Protein AF-A0A7C1TAJ9-F1 (afdb_monomer_lite)

pLDDT: mean 81.3, std 14.31, range [51.72, 96.56]

Radius of gyration: 23.19 Å; chains: 1; bounding box: 43×41×68 Å

Foldseek 3Di:
DVVVVVVVVVVVVVVVVPPDPDDPDPQPPDDAQLNVVVVVLVCCCVVQPVVVNPLCVQWDKDWPSVDPPSKGKIFIDGPPDPVSDGQKIWIWHDVVIDIDIDHVSVVDPSD

Secondary structure (DSSP, 8-state):
-HHHHHHHHHHHHHHGGG-PPPPPPPP--S--HHHHHHHHHHHHIIIIIITT-GGGTTEEEEEE---TTS--EEEEEETT-TT--EEEEEEEETTTTEEEEESGGGGS---

Organism: NCBI:txid147266

Structure (mmCIF, N/CA/C/O backbone):
data_AF-A0A7C1TAJ9-F1
#
_entry.id   AF-A0A7C1TAJ9-F1
#
loop_
_atom_site.group_PDB
_atom_site.id
_atom_site.type_symbol
_atom_site.label_atom_id
_atom_site.label_alt_id
_atom_site.label_comp_id
_atom_site.label_asym_id
_atom_site.label_entity_id
_atom_site.label_seq_id
_atom_site.pdbx_PDB_ins_code
_atom_site.Cartn_x
_atom_site.Cartn_y
_atom_site.Cartn_z
_atom_site.occupancy
_atom_site.B_iso_or_equiv
_atom_site.auth_seq_id
_atom_site.auth_comp_id
_atom_site.auth_asym_id
_atom_site.auth_atom_id
_atom_site.pdbx_PDB_model_num
ATOM 1 N N . MET A 1 1 ? -23.864 26.008 -49.663 1.00 51.72 1 MET A N 1
ATOM 2 C CA . MET A 1 1 ? -23.828 24.658 -49.047 1.00 51.72 1 MET A CA 1
ATOM 3 C C . MET A 1 1 ? -22.525 23.893 -49.313 1.00 51.72 1 MET A C 1
ATOM 5 O O . MET A 1 1 ? -21.891 23.479 -48.356 1.00 51.72 1 MET A O 1
ATOM 9 N N . ARG A 1 2 ? -22.042 23.779 -50.561 1.00 53.34 2 ARG A N 1
ATOM 10 C CA . ARG A 1 2 ? -20.804 23.036 -50.912 1.00 53.34 2 ARG A CA 1
ATOM 11 C C . ARG A 1 2 ? -19.495 23.577 -50.293 1.00 53.34 2 ARG A C 1
ATOM 13 O O . ARG A 1 2 ? -18.587 22.802 -50.033 1.00 53.34 2 ARG A O 1
ATOM 20 N N . ARG A 1 3 ? -19.411 24.887 -50.012 1.00 52.94 3 ARG A N 1
ATOM 21 C CA . ARG A 1 3 ? -18.258 25.507 -49.320 1.00 52.94 3 ARG A CA 1
ATOM 22 C C . ARG A 1 3 ? -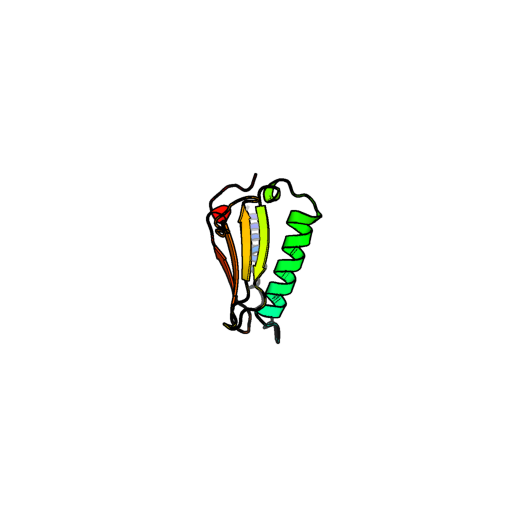18.261 25.289 -47.799 1.00 52.94 3 ARG A C 1
ATOM 24 O O . ARG A 1 3 ? -17.195 25.120 -47.232 1.00 52.94 3 ARG A O 1
ATOM 31 N N . LEU A 1 4 ? -19.442 25.212 -47.172 1.00 53.97 4 LEU A N 1
ATOM 32 C CA . LEU A 1 4 ? -19.581 24.906 -45.739 1.00 53.97 4 LEU A CA 1
ATOM 33 C C . LEU A 1 4 ? -19.198 23.453 -45.428 1.00 53.97 4 LEU A C 1
ATOM 35 O O . LEU A 1 4 ? -18.546 23.196 -44.423 1.00 53.97 4 LEU A O 1
ATOM 39 N N . ALA A 1 5 ? -19.541 22.519 -46.319 1.00 55.53 5 ALA A N 1
ATOM 40 C CA . ALA A 1 5 ? -19.159 21.114 -46.179 1.00 55.53 5 ALA A CA 1
ATOM 41 C C . ALA A 1 5 ? -17.630 20.912 -46.206 1.00 55.53 5 ALA A C 1
ATOM 43 O O . ALA A 1 5 ? -17.107 20.097 -45.453 1.00 55.53 5 ALA A O 1
ATOM 44 N N . LEU A 1 6 ? -16.904 21.694 -47.017 1.00 56.22 6 LEU A N 1
ATOM 45 C CA . LEU A 1 6 ? -15.438 21.636 -47.070 1.00 56.22 6 LEU A CA 1
ATOM 46 C C . LEU A 1 6 ? -14.786 22.141 -45.772 1.00 56.22 6 LEU A C 1
ATOM 48 O O . LEU A 1 6 ? -13.799 21.569 -45.317 1.00 56.22 6 LEU A O 1
ATOM 52 N N . SER A 1 7 ? -15.348 23.188 -45.163 1.00 57.34 7 SER A N 1
ATOM 53 C CA . SER A 1 7 ? -14.846 23.760 -43.908 1.00 57.34 7 SER A CA 1
ATOM 54 C C . SER A 1 7 ? -14.995 22.802 -42.723 1.00 57.34 7 SER A C 1
ATOM 56 O O . SER A 1 7 ? -14.097 22.718 -41.891 1.00 57.34 7 SER A O 1
ATOM 58 N N . VAL A 1 8 ? -16.093 22.042 -42.664 1.00 59.91 8 VAL A N 1
ATOM 59 C CA . VAL A 1 8 ? -16.349 21.068 -41.586 1.00 59.91 8 VAL A CA 1
ATOM 60 C C . VAL A 1 8 ? -15.384 19.879 -41.657 1.00 59.91 8 VAL A C 1
ATOM 62 O O . VAL A 1 8 ? -14.882 19.430 -40.629 1.00 59.91 8 VAL A O 1
ATOM 65 N N . ILE A 1 9 ? -15.061 19.410 -42.866 1.00 60.38 9 ILE A N 1
ATOM 66 C CA . ILE A 1 9 ? -14.114 18.302 -43.070 1.00 60.38 9 ILE A CA 1
ATOM 67 C C . ILE A 1 9 ? -12.690 18.709 -42.656 1.00 60.38 9 ILE A C 1
ATOM 69 O O . ILE A 1 9 ? -11.971 17.913 -42.053 1.00 60.38 9 ILE A O 1
ATOM 73 N N . LEU A 1 10 ? -12.293 19.959 -42.918 1.00 59.00 10 LEU A N 1
ATOM 74 C CA . LEU A 1 10 ? -10.954 20.445 -42.579 1.00 59.00 10 LEU A CA 1
ATOM 75 C C . LEU A 1 10 ? -10.743 20.589 -41.059 1.00 59.00 10 LEU A C 1
ATOM 77 O O . LEU A 1 10 ? -9.663 20.282 -40.561 1.00 59.00 10 LEU A O 1
ATOM 81 N N . VAL A 1 11 ? -11.780 20.986 -40.312 1.00 60.59 11 VAL A N 1
ATOM 82 C CA . VAL A 1 11 ? -11.728 21.098 -38.841 1.00 60.59 11 VAL A CA 1
ATOM 83 C C . VAL A 1 11 ? -11.696 19.717 -38.174 1.00 60.59 11 VAL A C 1
ATOM 85 O O . VAL A 1 11 ? -10.932 19.503 -37.231 1.00 60.59 11 VAL A O 1
ATOM 88 N N . ALA A 1 12 ? -12.449 18.745 -38.699 1.00 60.47 12 ALA A N 1
ATOM 89 C CA . ALA A 1 12 ? -12.442 17.374 -38.185 1.00 60.47 12 ALA A CA 1
ATOM 90 C C . ALA A 1 12 ? -11.075 16.681 -38.361 1.00 60.47 12 ALA A C 1
ATOM 92 O O . ALA A 1 12 ? -10.636 15.946 -37.478 1.00 60.47 12 ALA A O 1
ATOM 93 N N . ALA A 1 13 ? -10.362 16.963 -39.458 1.00 60.56 13 ALA A N 1
ATOM 94 C CA . ALA A 1 13 ? -9.046 16.381 -39.723 1.00 60.56 13 ALA A CA 1
ATOM 95 C C . ALA A 1 13 ? -7.953 16.872 -38.750 1.00 60.56 13 ALA A C 1
ATOM 97 O O . ALA A 1 13 ? -7.028 16.124 -38.438 1.00 60.56 13 ALA A O 1
ATOM 98 N N . THR A 1 14 ? -8.064 18.096 -38.218 1.00 63.03 14 THR A N 1
ATOM 99 C CA . THR A 1 14 ? -7.071 18.641 -37.270 1.00 63.03 14 THR A CA 1
ATOM 100 C C . THR A 1 14 ? -7.173 18.077 -35.850 1.00 63.03 14 THR A C 1
ATOM 102 O O . THR A 1 14 ? -6.181 18.098 -35.125 1.00 63.03 14 THR A O 1
ATOM 105 N N . GLY A 1 15 ? -8.323 17.518 -35.452 1.00 63.34 15 GLY A N 1
ATOM 106 C CA . GLY A 1 15 ? -8.500 16.936 -34.114 1.00 63.34 15 GLY A CA 1
ATOM 107 C C . GLY A 1 15 ? -7.725 15.630 -33.900 1.00 63.34 15 GLY A C 1
ATOM 108 O O . GLY A 1 15 ? -7.272 15.348 -32.794 1.00 63.34 15 GLY A O 1
ATOM 109 N N . LEU A 1 16 ? -7.506 14.857 -34.968 1.00 61.38 16 LEU A N 1
ATOM 110 C CA . LEU A 1 16 ? -6.827 13.555 -34.914 1.00 61.38 16 LEU A CA 1
ATOM 111 C C . LEU A 1 16 ? -5.298 13.673 -34.793 1.00 61.38 16 LEU A C 1
ATOM 113 O O . LEU A 1 16 ? -4.646 12.738 -34.338 1.00 61.38 16 LEU A O 1
ATOM 117 N N . ALA A 1 17 ? -4.720 14.828 -35.139 1.00 63.19 17 ALA A N 1
ATOM 118 C CA . ALA A 1 17 ? -3.282 15.078 -35.010 1.00 63.19 17 ALA A CA 1
ATOM 119 C C . ALA A 1 17 ? -2.840 15.394 -33.564 1.00 63.19 17 ALA A C 1
ATOM 121 O O . ALA A 1 17 ? -1.642 15.461 -33.288 1.00 63.19 17 ALA A O 1
ATOM 122 N N . ALA A 1 18 ? -3.785 15.585 -32.635 1.00 64.62 18 ALA A N 1
ATOM 123 C CA . ALA A 1 18 ? -3.489 15.849 -31.226 1.00 64.62 18 ALA A CA 1
ATOM 124 C C . ALA A 1 18 ? -3.166 14.576 -30.420 1.00 64.62 18 ALA A C 1
ATOM 126 O O . ALA A 1 18 ? -2.591 14.672 -29.335 1.00 64.62 18 ALA A O 1
ATOM 127 N N . CYS A 1 19 ? -3.474 13.385 -30.946 1.00 69.50 19 CYS A N 1
ATOM 128 C CA . CYS A 1 19 ? -3.033 12.121 -30.360 1.00 69.50 19 CYS A CA 1
ATOM 129 C C . CYS A 1 19 ? -1.531 11.924 -30.610 1.00 69.50 19 CYS A C 1
ATOM 131 O O . CYS A 1 19 ? -1.120 11.263 -31.562 1.00 69.50 19 CYS A O 1
ATOM 133 N N . LYS A 1 20 ? -0.696 12.503 -29.742 1.00 76.31 20 LYS A N 1
ATOM 134 C CA . LYS A 1 20 ? 0.714 12.118 -29.650 1.00 76.31 20 LYS A CA 1
ATOM 135 C C . LYS A 1 20 ? 0.815 10.785 -28.899 1.00 76.31 20 LYS A C 1
ATOM 137 O O . LYS A 1 20 ? 0.171 10.648 -27.859 1.00 76.31 20 LYS A O 1
ATOM 142 N N . PRO A 1 21 ? 1.608 9.815 -29.384 1.00 73.19 21 PRO A N 1
ATOM 143 C CA . PRO A 1 21 ? 1.944 8.647 -28.584 1.00 73.19 21 PRO A CA 1
ATOM 144 C C . PRO A 1 21 ? 2.641 9.108 -27.298 1.00 73.19 21 PRO A C 1
ATOM 146 O O . PRO A 1 21 ? 3.529 9.962 -27.346 1.00 73.19 21 PRO A O 1
ATOM 149 N N . GLU A 1 22 ? 2.201 8.564 -26.163 1.00 76.62 22 GLU A N 1
ATOM 150 C CA . GLU A 1 22 ? 2.822 8.788 -24.856 1.00 76.62 22 GLU A CA 1
ATOM 151 C C . GLU A 1 22 ? 4.320 8.491 -24.971 1.00 76.62 22 GLU A C 1
ATOM 153 O O . GLU A 1 22 ? 4.718 7.416 -25.437 1.00 76.62 22 GLU A O 1
ATOM 158 N N . ALA A 1 23 ? 5.156 9.462 -24.601 1.00 78.06 23 ALA A N 1
ATOM 159 C CA . ALA A 1 23 ? 6.596 9.278 -24.670 1.00 78.06 23 ALA A CA 1
ATOM 160 C C . ALA A 1 23 ? 6.988 8.121 -23.734 1.00 78.06 23 ALA A C 1
ATOM 162 O O . ALA A 1 23 ? 6.489 8.066 -22.604 1.00 78.06 23 ALA A O 1
ATOM 163 N N . PRO A 1 24 ? 7.881 7.202 -24.153 1.00 71.44 24 PRO A N 1
ATOM 164 C CA . PRO A 1 24 ? 8.369 6.160 -23.266 1.00 71.44 24 PRO A CA 1
ATOM 165 C C . PRO A 1 24 ? 8.904 6.798 -21.988 1.00 71.44 24 PRO A C 1
ATOM 167 O O . PRO A 1 24 ? 9.805 7.641 -22.033 1.00 71.44 24 PRO A O 1
ATOM 170 N N . ARG A 1 25 ? 8.316 6.423 -20.848 1.00 70.00 25 ARG A N 1
ATOM 171 C CA . ARG A 1 25 ? 8.752 6.920 -19.544 1.00 70.00 25 ARG A CA 1
ATOM 172 C C . ARG A 1 25 ? 10.250 6.613 -19.422 1.00 70.00 25 ARG A C 1
ATOM 174 O O . ARG A 1 25 ? 10.622 5.455 -19.641 1.00 70.00 25 ARG A O 1
ATOM 181 N N . PRO A 1 26 ? 11.109 7.609 -19.129 1.00 68.94 26 PRO A N 1
ATOM 182 C CA . PRO A 1 26 ? 12.540 7.372 -19.042 1.00 68.94 26 PRO A CA 1
ATOM 183 C C . PRO A 1 26 ? 12.797 6.227 -18.055 1.00 68.94 26 PRO A C 1
ATOM 185 O O . PRO A 1 26 ? 12.107 6.147 -17.030 1.00 68.94 26 PRO A O 1
ATOM 188 N N . PRO A 1 27 ? 13.738 5.314 -18.361 1.00 61.91 27 PRO A N 1
ATOM 189 C CA . PRO A 1 27 ? 14.050 4.220 -17.461 1.00 61.91 27 PRO A CA 1
ATOM 190 C C . PRO A 1 27 ? 14.442 4.821 -16.114 1.00 61.91 27 PRO A C 1
ATOM 192 O O . PRO A 1 27 ? 15.352 5.646 -16.039 1.00 61.91 27 PRO A O 1
ATOM 195 N N . VAL A 1 28 ? 13.724 4.429 -15.061 1.00 62.00 28 VAL A N 1
ATOM 196 C CA . VAL A 1 28 ? 14.039 4.823 -13.687 1.00 62.00 28 VAL A CA 1
ATOM 197 C C . VAL A 1 28 ? 15.359 4.144 -13.336 1.00 62.00 28 VAL A C 1
ATOM 199 O O . VAL A 1 28 ? 15.401 2.988 -12.914 1.00 62.00 28 VAL A O 1
ATOM 202 N N . SER A 1 29 ? 16.462 4.827 -13.618 1.00 61.16 29 SER A N 1
ATOM 203 C CA . SER A 1 29 ? 17.798 4.322 -13.364 1.00 61.16 29 SER A CA 1
ATOM 204 C C . SER A 1 29 ? 18.032 4.295 -11.855 1.00 61.16 29 SER A C 1
ATOM 206 O O . SER A 1 29 ? 17.929 5.298 -11.157 1.00 61.16 29 SER A O 1
ATOM 208 N N . GLY A 1 30 ? 18.330 3.108 -11.329 1.00 66.31 30 GLY A N 1
ATOM 209 C CA . GLY A 1 30 ? 18.916 2.958 -9.999 1.00 66.31 30 GLY A CA 1
ATOM 210 C C . GLY A 1 30 ? 17.979 2.532 -8.872 1.00 66.31 30 GLY A C 1
ATOM 211 O O . GLY A 1 30 ? 18.487 1.874 -7.967 1.00 66.31 30 GLY A O 1
ATOM 212 N N . GLN A 1 31 ? 16.668 2.795 -8.934 1.00 76.12 31 GLN A N 1
ATOM 213 C CA . GLN A 1 31 ? 15.775 2.411 -7.831 1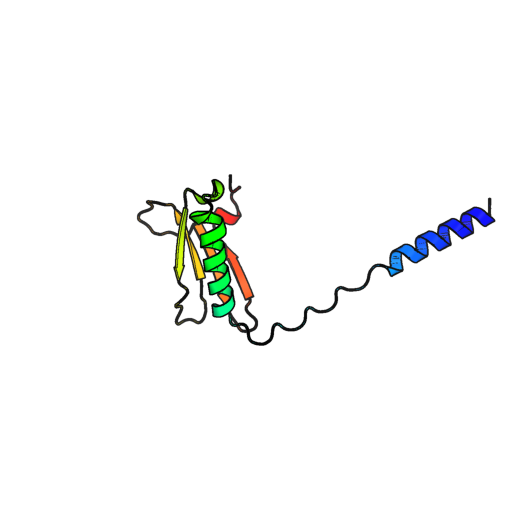.00 76.12 31 GLN A CA 1
ATOM 214 C C . GLN A 1 31 ? 15.648 0.890 -7.715 1.00 76.12 31 GLN A C 1
ATOM 216 O O . GLN A 1 31 ? 15.360 0.198 -8.692 1.00 76.12 31 GLN A O 1
ATOM 221 N N . SER A 1 32 ? 15.891 0.373 -6.516 1.00 87.38 32 SER A N 1
ATOM 222 C CA . SER A 1 32 ? 15.683 -1.029 -6.171 1.00 87.38 32 SER A CA 1
ATOM 223 C C . SER A 1 32 ? 14.230 -1.290 -5.747 1.00 87.38 32 SER A C 1
ATOM 225 O O . SER A 1 32 ? 13.480 -0.365 -5.419 1.00 87.38 32 SER A O 1
ATOM 227 N N . ALA A 1 33 ? 13.825 -2.563 -5.723 1.00 89.81 33 ALA A N 1
ATOM 228 C CA . ALA A 1 33 ? 12.568 -2.984 -5.101 1.00 89.81 33 ALA A CA 1
ATOM 229 C C . ALA A 1 33 ? 12.464 -2.530 -3.636 1.00 89.81 33 ALA A C 1
ATOM 231 O O . ALA A 1 33 ? 11.383 -2.150 -3.192 1.00 89.81 33 ALA A O 1
ATOM 232 N N . LEU A 1 34 ? 13.586 -2.507 -2.908 1.00 89.88 34 LEU A N 1
ATOM 233 C CA . LEU A 1 34 ? 13.637 -2.038 -1.525 1.00 89.88 34 LEU A CA 1
ATOM 234 C C . LEU A 1 34 ? 13.343 -0.538 -1.436 1.00 89.88 34 LEU A C 1
ATOM 236 O O . LEU A 1 34 ? 12.441 -0.153 -0.699 1.00 89.88 34 LEU A O 1
ATOM 240 N N . ASP A 1 35 ? 14.000 0.282 -2.260 1.00 89.19 35 ASP A N 1
ATOM 241 C CA . ASP A 1 35 ? 13.833 1.744 -2.241 1.00 89.19 35 ASP A CA 1
ATOM 242 C C . ASP A 1 35 ? 12.375 2.155 -2.498 1.00 89.19 35 ASP A C 1
ATOM 244 O O . ASP A 1 35 ? 11.884 3.155 -1.971 1.00 89.19 35 ASP A O 1
ATOM 248 N N . ILE A 1 36 ? 11.674 1.413 -3.363 1.00 91.44 36 ILE A N 1
ATOM 249 C CA . ILE A 1 36 ? 10.252 1.646 -3.629 1.00 91.44 36 ILE A CA 1
ATOM 250 C C . ILE A 1 36 ? 9.391 1.140 -2.476 1.00 91.44 36 ILE A C 1
ATOM 252 O O . ILE A 1 36 ? 8.498 1.864 -2.039 1.00 91.44 36 ILE A O 1
ATOM 256 N N . MET A 1 37 ? 9.648 -0.060 -1.958 1.00 93.81 37 MET A N 1
ATOM 257 C CA . MET A 1 37 ? 8.829 -0.620 -0.884 1.00 93.81 37 MET A CA 1
ATOM 258 C C . MET A 1 37 ? 8.966 0.137 0.438 1.00 93.81 37 MET A C 1
ATOM 260 O O . MET A 1 37 ? 7.980 0.244 1.162 1.00 93.81 37 MET A O 1
ATOM 264 N N . GLU A 1 38 ? 10.119 0.743 0.728 1.00 91.81 38 GLU A N 1
ATOM 265 C CA . GLU A 1 38 ? 10.277 1.676 1.851 1.00 91.81 38 GLU A CA 1
ATOM 266 C C . GLU A 1 38 ? 9.350 2.889 1.706 1.00 91.81 38 GLU A C 1
ATOM 268 O O . GLU A 1 38 ? 8.622 3.238 2.638 1.00 91.81 38 GLU A O 1
ATOM 273 N N . LYS A 1 39 ? 9.303 3.496 0.512 1.00 93.31 39 LYS A N 1
ATOM 274 C CA . LYS A 1 39 ? 8.394 4.617 0.221 1.00 93.31 39 LYS A CA 1
ATOM 275 C C . LYS A 1 39 ? 6.932 4.199 0.349 1.00 93.31 39 LYS A C 1
ATOM 277 O O . LYS A 1 39 ? 6.146 4.925 0.955 1.00 93.31 39 LYS A O 1
ATOM 282 N N . VAL A 1 40 ? 6.576 3.029 -0.182 1.00 94.88 40 VAL A N 1
ATOM 283 C CA . VAL A 1 40 ? 5.220 2.466 -0.080 1.00 94.88 40 VAL A CA 1
ATOM 284 C C . VAL A 1 40 ? 4.841 2.233 1.383 1.00 94.88 40 VAL A C 1
ATOM 286 O O . VAL A 1 40 ? 3.758 2.641 1.794 1.00 94.88 40 VAL A O 1
ATOM 289 N N . ALA A 1 41 ? 5.730 1.656 2.195 1.00 94.69 41 ALA A N 1
ATOM 290 C CA . ALA A 1 41 ? 5.481 1.412 3.614 1.00 94.69 41 ALA A CA 1
ATOM 291 C C . ALA A 1 41 ? 5.259 2.715 4.400 1.00 94.69 41 ALA A C 1
ATOM 293 O O . ALA A 1 41 ? 4.323 2.810 5.197 1.00 94.69 41 ALA A O 1
ATOM 294 N N . VAL A 1 42 ? 6.085 3.739 4.157 1.00 95.56 42 VAL A N 1
ATOM 295 C CA . VAL A 1 42 ? 5.949 5.056 4.802 1.00 95.56 42 VAL A CA 1
ATOM 296 C C . VAL A 1 42 ? 4.648 5.744 4.388 1.00 95.56 42 VAL A C 1
ATOM 298 O O . VAL A 1 42 ? 3.941 6.280 5.249 1.00 95.56 42 VAL A O 1
ATOM 301 N N . ALA A 1 43 ? 4.313 5.712 3.096 1.00 96.12 43 ALA A N 1
ATOM 302 C CA . ALA A 1 43 ? 3.084 6.296 2.572 1.00 96.12 43 ALA A CA 1
ATOM 303 C C . ALA A 1 43 ? 1.847 5.592 3.143 1.00 96.12 43 ALA A C 1
ATOM 305 O O . ALA A 1 43 ? 0.982 6.261 3.698 1.00 96.12 43 ALA A O 1
ATOM 306 N N . ALA A 1 44 ? 1.805 4.257 3.110 1.00 95.44 44 ALA A N 1
ATOM 307 C CA . ALA A 1 44 ? 0.731 3.461 3.700 1.00 95.44 44 ALA A CA 1
ATOM 308 C C . ALA A 1 44 ? 0.547 3.781 5.191 1.00 95.44 44 ALA A C 1
ATOM 310 O O . ALA A 1 44 ? -0.555 4.089 5.636 1.00 95.44 44 ALA A O 1
ATOM 311 N N . ASN A 1 45 ? 1.633 3.800 5.971 1.00 95.56 45 ASN A N 1
ATOM 312 C CA . ASN A 1 45 ? 1.558 4.133 7.393 1.00 95.56 45 ASN A CA 1
ATOM 313 C C . ASN A 1 45 ? 0.978 5.535 7.636 1.00 95.56 45 ASN A C 1
ATOM 315 O O . ASN A 1 45 ? 0.149 5.740 8.522 1.00 95.56 45 ASN A O 1
ATOM 319 N N . THR A 1 46 ? 1.418 6.508 6.841 1.00 96.56 46 THR A N 1
ATOM 320 C CA . THR A 1 46 ? 1.036 7.911 7.018 1.00 96.56 46 THR A CA 1
ATOM 321 C C . THR A 1 46 ? -0.400 8.166 6.568 1.00 96.56 46 THR A C 1
ATOM 323 O O . THR A 1 46 ? -1.176 8.759 7.312 1.00 96.56 46 THR A O 1
ATOM 326 N N . CYS A 1 47 ? -0.759 7.696 5.375 1.00 96.38 47 CYS A N 1
ATOM 327 C CA . CYS A 1 47 ? -2.036 7.983 4.732 1.00 96.38 47 CYS A CA 1
ATOM 328 C C . CYS A 1 47 ? -3.183 7.103 5.222 1.00 96.38 47 CYS A C 1
ATOM 330 O O . CYS A 1 47 ? -4.319 7.555 5.146 1.00 96.38 47 CYS A O 1
ATOM 332 N N . TRP A 1 48 ? -2.917 5.891 5.713 1.00 94.94 48 TRP A N 1
ATOM 333 C CA . TRP A 1 48 ? -3.971 4.974 6.162 1.00 94.94 48 TRP A CA 1
ATOM 334 C C . TRP A 1 48 ? -4.120 4.952 7.683 1.00 94.94 48 TRP A C 1
ATOM 336 O O . TRP A 1 48 ? -5.233 4.956 8.199 1.00 94.94 48 TRP A O 1
ATOM 346 N N . PHE A 1 49 ? -3.008 4.941 8.427 1.00 94.31 49 PHE A N 1
ATOM 347 C CA . PHE A 1 49 ? -3.050 4.714 9.877 1.00 94.31 49 PHE A CA 1
ATOM 348 C C . PHE A 1 49 ? -2.855 5.990 10.690 1.00 94.31 49 PHE A C 1
ATOM 350 O O . PHE A 1 49 ? -3.658 6.267 11.579 1.00 94.31 49 PHE A O 1
ATOM 357 N N . LYS A 1 50 ? -1.825 6.791 10.393 1.00 95.12 50 LYS A N 1
ATOM 358 C CA . LYS A 1 50 ? -1.578 8.045 11.128 1.00 95.12 50 LYS A CA 1
ATOM 359 C C . LYS A 1 50 ? -2.627 9.119 10.842 1.00 95.12 50 LYS A C 1
ATOM 361 O O . LYS A 1 50 ? -2.926 9.908 11.730 1.00 95.12 50 LYS A O 1
ATOM 366 N N . SER A 1 51 ? -3.174 9.145 9.629 1.00 95.69 51 SER A N 1
ATOM 367 C CA . SER A 1 51 ? -4.293 10.015 9.244 1.00 95.69 51 SER A CA 1
ATOM 368 C C . SER A 1 51 ? -5.614 9.641 9.929 1.00 95.69 51 SER A C 1
ATOM 370 O O . SER A 1 51 ? -6.495 10.489 10.041 1.00 95.69 51 SER A O 1
ATOM 372 N N . GLY A 1 52 ? -5.756 8.391 10.385 1.00 93.56 52 GLY A N 1
ATOM 373 C CA . GLY A 1 52 ? -6.999 7.870 10.950 1.00 93.56 52 GLY A CA 1
ATOM 374 C C . GLY A 1 52 ? -8.070 7.523 9.912 1.00 93.56 52 GLY A C 1
ATOM 375 O O . GLY A 1 52 ? -9.253 7.616 10.236 1.00 93.56 52 GLY A O 1
ATOM 376 N N . ASP A 1 53 ? -7.680 7.131 8.696 1.00 94.69 53 ASP A N 1
ATOM 377 C CA . ASP A 1 53 ? -8.612 6.737 7.636 1.00 94.69 53 ASP A CA 1
ATOM 378 C C . ASP A 1 53 ? -9.565 5.614 8.104 1.00 94.69 53 ASP A C 1
ATOM 380 O O . ASP A 1 53 ? -9.140 4.571 8.622 1.00 94.69 53 ASP A O 1
ATOM 384 N N . ALA A 1 54 ? -10.873 5.844 7.953 1.00 93.69 54 ALA A N 1
ATOM 385 C CA . ALA A 1 54 ? -11.922 4.942 8.423 1.00 93.69 54 ALA A CA 1
ATOM 386 C C . ALA A 1 54 ? -11.839 3.570 7.739 1.00 93.69 54 ALA A C 1
ATOM 388 O O . ALA A 1 54 ? -11.947 2.547 8.424 1.00 93.69 54 ALA A O 1
ATOM 389 N N . ALA A 1 55 ? -11.511 3.572 6.446 1.00 91.94 55 ALA A N 1
ATOM 390 C CA . ALA A 1 55 ? -11.289 2.399 5.609 1.00 91.94 55 ALA A CA 1
ATOM 391 C C . ALA A 1 55 ? -10.258 1.427 6.204 1.00 91.94 55 ALA A C 1
ATOM 393 O O . ALA A 1 55 ? -10.378 0.203 6.099 1.00 91.94 55 ALA A O 1
ATOM 394 N N . PHE A 1 56 ? -9.244 1.963 6.889 1.00 93.62 56 PHE A N 1
ATOM 395 C CA . PHE A 1 56 ? -8.113 1.189 7.396 1.00 93.62 56 PHE A CA 1
ATOM 396 C C . PHE A 1 56 ? -8.152 0.950 8.909 1.00 93.62 56 PHE A C 1
ATOM 398 O O . PHE A 1 56 ? -7.294 0.257 9.467 1.00 93.62 56 PHE A O 1
ATOM 405 N N . LYS A 1 57 ? -9.177 1.459 9.603 1.00 93.31 57 LYS A N 1
ATOM 406 C CA . LYS A 1 57 ? -9.274 1.408 11.067 1.00 93.31 57 LYS A CA 1
ATOM 407 C C . LYS A 1 57 ? -9.299 -0.016 11.624 1.00 93.31 57 LYS A C 1
ATOM 409 O O . LYS A 1 57 ? -8.755 -0.231 12.709 1.00 93.31 57 LYS A O 1
ATOM 414 N N . ALA A 1 58 ? -9.876 -0.970 10.893 1.00 92.69 58 ALA A N 1
ATOM 415 C CA . ALA A 1 58 ? -9.958 -2.384 11.273 1.00 92.69 58 ALA A CA 1
ATOM 416 C C . ALA A 1 58 ? -8.661 -3.179 11.017 1.00 92.69 58 ALA A C 1
ATOM 418 O O . ALA A 1 58 ? -8.546 -4.330 11.445 1.00 92.69 58 ALA A O 1
ATOM 419 N N . TYR A 1 59 ? -7.677 -2.578 10.348 1.00 93.75 59 TYR A N 1
ATOM 420 C CA . TYR A 1 59 ? -6.440 -3.239 9.941 1.00 93.75 59 TYR A CA 1
ATOM 421 C C . TYR A 1 59 ? -5.223 -2.659 10.661 1.00 93.75 59 TYR A C 1
ATOM 423 O O . TYR A 1 59 ? -5.294 -1.605 11.299 1.00 93.75 59 TYR A O 1
ATOM 431 N N . GLN A 1 60 ? -4.099 -3.359 10.572 1.00 92.69 60 GLN A N 1
ATOM 432 C CA . GLN A 1 60 ? -2.783 -2.894 11.004 1.00 92.69 60 GLN A CA 1
ATOM 433 C C . GLN A 1 60 ? -1.739 -3.226 9.932 1.00 92.69 60 GLN A C 1
ATOM 435 O O . GLN A 1 60 ? -1.842 -4.249 9.252 1.00 92.69 60 GLN A O 1
ATOM 440 N N . LEU A 1 61 ? -0.744 -2.350 9.794 1.00 92.88 61 LEU A N 1
ATOM 441 C CA . LEU A 1 61 ? 0.380 -2.523 8.878 1.00 92.88 61 LEU A CA 1
ATOM 442 C C . LEU A 1 61 ? 1.464 -3.391 9.522 1.00 92.88 61 LEU A C 1
ATOM 444 O O . LEU A 1 61 ? 1.919 -3.077 10.620 1.00 92.88 61 LEU A O 1
ATOM 448 N N . SER A 1 62 ? 1.922 -4.421 8.812 1.00 88.81 62 SER A N 1
ATOM 449 C CA . SER A 1 62 ? 3.107 -5.208 9.168 1.00 88.81 62 SER A CA 1
ATOM 450 C C . SER A 1 62 ? 4.132 -5.143 8.026 1.00 88.81 62 SER A C 1
ATOM 452 O O . SER A 1 62 ? 3.922 -5.761 6.978 1.00 88.81 62 SER A O 1
ATOM 454 N N . PRO A 1 63 ? 5.196 -4.329 8.151 1.00 79.25 63 PRO A N 1
ATOM 455 C CA . PRO A 1 63 ? 6.231 -4.229 7.130 1.00 79.25 63 PRO A CA 1
ATOM 456 C C . PRO A 1 63 ? 7.283 -5.338 7.282 1.00 79.25 63 PRO A C 1
ATOM 458 O O . PRO A 1 63 ? 7.975 -5.414 8.292 1.00 79.25 63 PRO A O 1
ATOM 461 N N . GLU A 1 64 ? 7.480 -6.129 6.227 1.00 83.56 64 GLU A N 1
ATOM 462 C CA . GLU A 1 64 ? 8.574 -7.100 6.096 1.00 83.56 64 GLU A CA 1
ATOM 463 C C . GLU A 1 64 ? 9.507 -6.673 4.955 1.00 83.56 64 GLU A C 1
ATOM 465 O O . GLU A 1 64 ? 9.606 -7.287 3.886 1.00 83.56 64 GLU A O 1
ATOM 470 N N . LEU A 1 65 ? 10.175 -5.540 5.172 1.00 73.31 65 LEU A N 1
ATOM 471 C CA . LEU A 1 65 ? 11.082 -4.944 4.188 1.00 73.31 65 LEU A CA 1
ATOM 472 C C . LEU A 1 65 ? 12.454 -5.631 4.167 1.00 73.31 65 LEU A C 1
ATOM 474 O O . LEU A 1 65 ? 13.097 -5.694 3.121 1.00 73.31 65 LEU A O 1
ATOM 478 N N . SER A 1 66 ? 12.883 -6.211 5.292 1.00 62.84 66 SER A N 1
ATOM 479 C CA . SER A 1 66 ? 14.108 -7.008 5.402 1.00 62.84 66 SER A CA 1
ATOM 480 C C . SER A 1 66 ? 13.896 -8.409 4.829 1.00 62.84 66 SER A C 1
ATOM 482 O O . SER A 1 66 ? 13.795 -9.401 5.548 1.00 62.84 66 SER A O 1
ATOM 484 N N . SER A 1 67 ? 13.795 -8.490 3.508 1.00 58.53 67 SER A N 1
ATOM 485 C CA . SER A 1 67 ? 13.636 -9.751 2.795 1.00 58.53 67 SER A CA 1
ATOM 486 C C . SER A 1 67 ? 14.980 -10.200 2.228 1.00 58.53 67 SER A C 1
ATOM 488 O O . SER A 1 67 ? 15.434 -9.680 1.210 1.00 58.53 67 SER A O 1
ATOM 490 N N . PHE A 1 68 ? 15.598 -11.215 2.843 1.00 61.59 68 PHE A N 1
ATOM 491 C CA . PHE A 1 68 ? 16.808 -11.871 2.311 1.00 61.59 68 PHE A CA 1
ATOM 492 C C . PH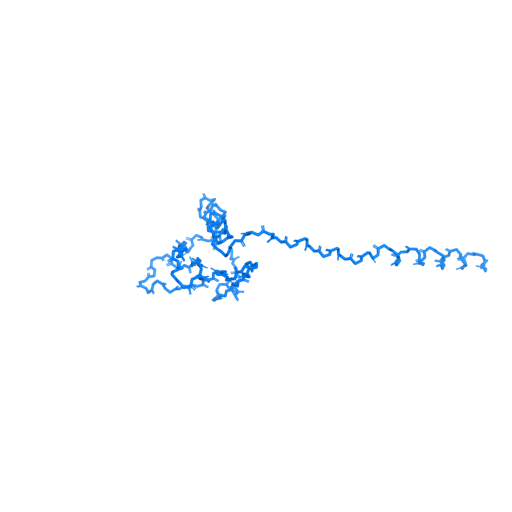E A 1 68 ? 16.598 -12.457 0.901 1.00 61.59 68 PHE A C 1
ATOM 494 O O . PHE A 1 68 ? 17.557 -12.705 0.180 1.00 61.59 68 PHE A O 1
ATOM 501 N N . SER A 1 69 ? 15.339 -12.648 0.490 1.00 66.38 69 SER A N 1
ATOM 502 C CA . SER A 1 69 ? 14.948 -13.160 -0.828 1.00 66.38 69 SER A CA 1
ATOM 503 C C . SER A 1 69 ? 14.895 -12.105 -1.945 1.00 66.38 69 SER A C 1
ATOM 505 O O . SER A 1 69 ? 14.554 -12.438 -3.077 1.00 66.38 69 SER A O 1
ATOM 507 N N . GLY A 1 70 ? 15.178 -10.828 -1.648 1.00 78.19 70 GLY A N 1
ATOM 508 C CA . GLY A 1 70 ? 15.095 -9.740 -2.633 1.00 78.19 70 GLY A CA 1
ATOM 509 C C . GLY A 1 70 ? 13.664 -9.335 -3.011 1.00 78.19 70 GLY A C 1
ATOM 510 O O . GLY A 1 70 ? 13.467 -8.650 -4.013 1.00 78.19 70 GLY A O 1
ATOM 511 N N . ARG A 1 71 ? 12.669 -9.753 -2.214 1.00 88.06 71 ARG A N 1
ATOM 512 C CA . ARG A 1 71 ? 11.237 -9.457 -2.405 1.00 88.06 71 ARG A CA 1
ATOM 513 C C . ARG A 1 71 ? 10.655 -8.774 -1.163 1.00 88.06 71 ARG A C 1
ATOM 515 O O . ARG A 1 71 ? 9.991 -9.454 -0.363 1.00 88.06 71 ARG A O 1
ATOM 522 N N . PRO A 1 72 ? 10.986 -7.491 -0.929 1.00 93.12 72 PRO A N 1
ATOM 523 C CA . PRO A 1 72 ? 10.418 -6.710 0.166 1.00 93.12 72 PRO A CA 1
ATOM 524 C C . PRO A 1 72 ? 8.900 -6.597 0.010 1.00 93.12 72 PRO A C 1
ATOM 526 O O . PRO A 1 72 ? 8.387 -6.497 -1.108 1.00 93.12 72 PRO A O 1
ATOM 529 N N . ARG A 1 73 ? 8.183 -6.629 1.135 1.00 94.44 73 ARG A N 1
ATOM 530 C CA . ARG A 1 73 ? 6.717 -6.622 1.155 1.00 94.44 73 ARG A CA 1
ATOM 531 C C . ARG A 1 73 ? 6.159 -5.893 2.372 1.00 94.44 73 ARG A C 1
ATOM 533 O O . ARG A 1 73 ? 6.807 -5.804 3.411 1.00 94.44 73 ARG A O 1
ATOM 540 N N . ILE A 1 74 ? 4.942 -5.387 2.237 1.00 94.56 74 ILE A N 1
ATOM 541 C CA . ILE A 1 74 ? 4.111 -4.943 3.352 1.00 94.56 74 ILE A CA 1
ATOM 542 C C . ILE A 1 74 ? 2.835 -5.771 3.389 1.00 94.56 74 ILE A C 1
ATOM 544 O O . ILE A 1 74 ? 2.310 -6.178 2.349 1.00 94.56 74 ILE A O 1
ATOM 548 N N . PHE A 1 75 ? 2.324 -5.976 4.593 1.00 93.44 75 PHE A N 1
ATOM 549 C CA . PHE A 1 75 ? 1.065 -6.658 4.825 1.00 93.44 75 PHE A CA 1
ATOM 550 C C . PHE A 1 75 ? 0.077 -5.744 5.525 1.00 93.44 75 PHE A C 1
ATOM 552 O O . PHE A 1 75 ? 0.453 -4.988 6.423 1.00 93.44 75 PHE A O 1
ATOM 559 N N . LEU A 1 76 ? -1.198 -5.879 5.172 1.00 94.06 76 LEU A N 1
ATOM 560 C CA . LEU A 1 76 ? -2.279 -5.523 6.080 1.00 94.06 76 LEU A CA 1
ATOM 561 C C . LEU A 1 76 ? -2.849 -6.793 6.683 1.00 94.06 76 LEU A C 1
ATOM 563 O O . LEU A 1 76 ? -3.177 -7.734 5.960 1.00 94.06 76 LEU A O 1
ATOM 567 N N . VAL A 1 77 ? -2.996 -6.793 8.000 1.00 93.44 77 VAL A N 1
ATOM 568 C CA . VAL A 1 77 ? -3.668 -7.855 8.757 1.00 93.44 77 VAL A CA 1
ATOM 569 C C . VAL A 1 77 ? -4.819 -7.241 9.549 1.00 93.44 77 VAL A C 1
ATOM 571 O O . VAL A 1 77 ? -4.837 -6.031 9.798 1.00 93.44 77 VAL A O 1
ATOM 574 N N . ARG A 1 78 ? -5.812 -8.047 9.932 1.00 92.25 78 ARG A N 1
ATOM 575 C CA . ARG A 1 78 ? -6.907 -7.568 10.789 1.00 92.25 78 ARG A CA 1
ATOM 576 C C . ARG A 1 78 ? -6.385 -7.311 12.200 1.00 92.25 78 ARG A C 1
ATOM 578 O O . ARG A 1 78 ? -5.671 -8.133 12.765 1.00 92.25 78 ARG A O 1
ATOM 585 N N . LYS A 1 79 ? -6.768 -6.183 12.798 1.00 90.62 79 LYS A N 1
ATOM 586 C CA . LYS A 1 79 ? -6.426 -5.898 14.197 1.00 90.62 79 LYS A CA 1
ATOM 587 C C . LYS A 1 79 ? -7.020 -6.966 15.110 1.00 90.62 79 LYS A C 1
ATOM 589 O O . LYS A 1 79 ? -8.207 -7.270 15.025 1.00 90.62 79 LYS A O 1
ATOM 594 N N . GLY A 1 80 ? -6.193 -7.518 15.995 1.00 85.69 80 GLY A N 1
ATOM 595 C CA . GLY A 1 80 ? -6.614 -8.520 16.977 1.00 85.69 80 GLY A CA 1
ATOM 596 C C . GLY A 1 80 ? -6.826 -9.935 16.425 1.00 85.69 80 GLY A C 1
ATOM 597 O O . GLY A 1 80 ? -7.268 -10.803 17.179 1.00 85.69 80 GLY A O 1
ATOM 598 N N . SER A 1 81 ? -6.512 -10.209 15.151 1.00 81.81 81 SER A N 1
ATOM 599 C CA . SER A 1 81 ? -6.480 -11.588 14.650 1.00 81.81 81 SER A CA 1
ATOM 600 C C . SER A 1 81 ? -5.298 -12.349 15.250 1.00 81.81 81 SER A C 1
ATOM 602 O O . SER A 1 81 ? -4.193 -11.823 15.296 1.00 81.81 81 SER A O 1
ATOM 604 N N . ARG A 1 82 ? -5.510 -13.599 15.680 1.00 76.50 82 ARG A N 1
ATOM 605 C CA . ARG A 1 82 ? -4.449 -14.448 16.265 1.00 76.50 82 ARG A CA 1
ATOM 606 C C . ARG A 1 82 ? -3.567 -15.141 15.224 1.00 76.50 82 ARG A C 1
ATOM 608 O O . ARG A 1 82 ? -2.586 -15.766 15.601 1.00 76.50 82 ARG A O 1
ATOM 615 N N . ASP A 1 83 ? -3.967 -15.109 13.957 1.00 76.06 83 ASP A N 1
ATOM 616 C CA . ASP A 1 83 ? -3.345 -15.868 12.871 1.00 76.06 83 ASP A CA 1
ATOM 617 C C . ASP A 1 83 ? -2.402 -15.030 11.996 1.00 76.06 83 ASP A C 1
ATOM 619 O O . ASP A 1 83 ? -1.849 -15.575 11.044 1.00 76.06 83 ASP A O 1
ATOM 623 N N . ASP A 1 84 ? -2.245 -13.731 12.296 1.00 76.50 84 ASP A N 1
ATOM 624 C CA . ASP A 1 84 ? -1.485 -12.742 11.512 1.00 76.50 84 ASP A CA 1
ATOM 625 C C . ASP A 1 84 ? -1.686 -12.874 9.991 1.00 76.50 84 ASP A C 1
ATOM 627 O O . ASP A 1 84 ? -0.808 -12.539 9.193 1.00 76.50 84 ASP A O 1
ATOM 631 N N . ARG A 1 85 ? -2.857 -13.368 9.557 1.00 89.44 85 ARG A N 1
ATOM 632 C CA . ARG A 1 85 ? -3.090 -13.701 8.151 1.00 89.44 85 ARG A CA 1
ATOM 633 C C . ARG A 1 85 ? -3.200 -12.411 7.330 1.00 89.44 85 ARG A C 1
ATOM 635 O O . ARG A 1 85 ? -4.122 -11.624 7.576 1.00 89.44 85 ARG A O 1
ATOM 642 N N . PRO A 1 86 ? -2.345 -12.209 6.307 1.00 92.25 86 PRO A N 1
ATOM 643 C CA . PRO A 1 86 ? -2.439 -11.042 5.438 1.00 92.25 86 PRO A CA 1
ATOM 644 C C . PRO A 1 86 ? -3.755 -11.025 4.658 1.00 92.25 86 PRO A C 1
ATOM 646 O O . PRO A 1 86 ? -4.116 -11.997 3.995 1.00 92.25 86 PRO A O 1
ATOM 649 N N . VAL A 1 87 ? -4.464 -9.900 4.726 1.00 93.88 87 VAL A N 1
ATOM 650 C CA . VAL A 1 87 ? -5.646 -9.601 3.898 1.00 93.88 87 VAL A CA 1
ATOM 651 C C . VAL A 1 87 ? -5.299 -8.721 2.696 1.00 93.88 87 VAL A C 1
ATOM 653 O O . VAL A 1 87 ? -6.034 -8.706 1.711 1.00 93.88 87 VAL A O 1
ATOM 656 N N . LEU A 1 88 ? -4.158 -8.033 2.758 1.00 94.88 88 LEU A N 1
ATOM 657 C CA . LEU A 1 88 ? -3.513 -7.363 1.636 1.00 94.88 88 LEU A CA 1
ATOM 658 C C . LEU A 1 88 ? -2.016 -7.633 1.715 1.00 94.88 88 LEU A C 1
ATOM 660 O O . LEU A 1 88 ? -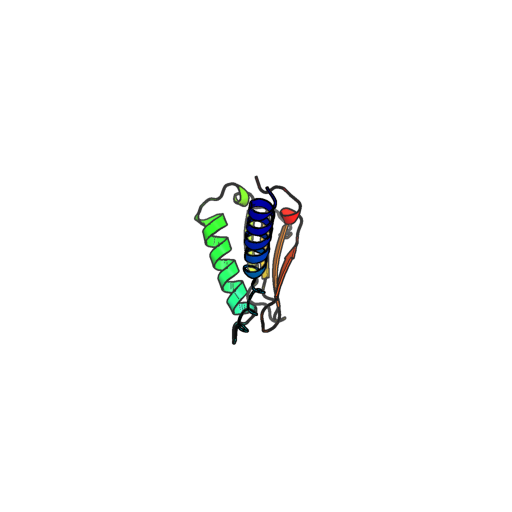1.412 -7.500 2.780 1.00 94.88 88 LEU A O 1
ATOM 664 N N . VAL A 1 89 ? -1.423 -7.955 0.576 1.00 94.88 89 VAL A N 1
ATOM 665 C CA . VAL A 1 89 ? 0.018 -8.024 0.377 1.00 94.88 89 VAL A CA 1
ATOM 666 C C . VAL A 1 89 ? 0.371 -7.061 -0.740 1.00 94.88 89 VAL A C 1
ATOM 668 O O . VAL A 1 89 ? -0.221 -7.121 -1.814 1.00 94.88 89 VAL A O 1
ATOM 671 N N . VAL A 1 90 ? 1.348 -6.194 -0.492 1.00 95.50 90 VAL A N 1
ATOM 672 C CA . VAL A 1 90 ? 2.001 -5.398 -1.534 1.00 95.50 90 VAL A CA 1
ATOM 673 C C . VAL A 1 90 ? 3.477 -5.733 -1.494 1.00 95.50 90 VAL A C 1
ATOM 675 O O . VAL A 1 90 ? 4.092 -5.688 -0.430 1.00 95.50 90 VAL A O 1
ATOM 678 N N . GLN A 1 91 ? 4.051 -6.085 -2.633 1.00 94.56 91 GLN A N 1
ATOM 679 C CA . GLN A 1 91 ? 5.444 -6.497 -2.731 1.00 94.56 91 GLN A CA 1
ATOM 680 C C . GLN A 1 91 ? 6.091 -5.933 -3.988 1.00 94.56 91 GLN A C 1
ATOM 682 O O . GLN A 1 91 ? 5.399 -5.591 -4.947 1.00 94.56 91 GLN A O 1
ATOM 687 N N . ALA A 1 92 ? 7.420 -5.883 -3.990 1.00 93.31 92 ALA A N 1
ATOM 688 C CA . ALA A 1 92 ? 8.176 -5.559 -5.188 1.00 93.31 92 ALA A CA 1
ATOM 689 C C . ALA A 1 92 ? 9.322 -6.537 -5.434 1.00 93.31 92 ALA A C 1
ATOM 691 O O . ALA A 1 92 ? 9.868 -7.122 -4.499 1.00 93.31 92 ALA A O 1
ATOM 692 N N . GLU A 1 93 ? 9.728 -6.660 -6.694 1.00 91.38 93 GLU A N 1
ATOM 693 C CA . GLU A 1 93 ? 10.897 -7.438 -7.101 1.00 91.38 93 GLU A CA 1
ATOM 694 C C . GLU A 1 93 ? 11.646 -6.797 -8.275 1.00 91.38 93 GLU A C 1
ATOM 696 O O . GLU A 1 93 ? 11.091 -6.007 -9.039 1.00 91.38 93 GLU A O 1
ATOM 701 N N . GLY A 1 94 ? 12.920 -7.160 -8.427 1.00 86.50 94 GLY A N 1
ATOM 702 C CA . GLY A 1 94 ? 13.742 -6.766 -9.570 1.00 86.50 94 GLY A CA 1
ATOM 703 C C . GLY A 1 94 ? 14.316 -5.343 -9.524 1.00 86.50 94 GLY A C 1
ATOM 704 O O . GLY A 1 94 ? 14.168 -4.588 -8.560 1.00 86.50 94 GLY A O 1
ATOM 705 N N . LYS A 1 95 ? 15.039 -5.011 -10.601 1.00 84.50 95 LYS A N 1
ATOM 706 C CA . LYS A 1 95 ? 15.626 -3.697 -10.895 1.00 84.50 95 LYS A CA 1
ATOM 707 C C . LYS A 1 95 ? 15.598 -3.503 -12.424 1.00 84.50 95 LYS A C 1
ATOM 709 O O . LYS A 1 95 ? 16.444 -4.083 -13.101 1.00 84.50 95 LYS A O 1
ATOM 714 N N . PRO A 1 96 ? 14.635 -2.752 -12.993 1.00 84.31 96 PRO A N 1
ATOM 715 C CA . PRO A 1 96 ? 13.689 -1.861 -12.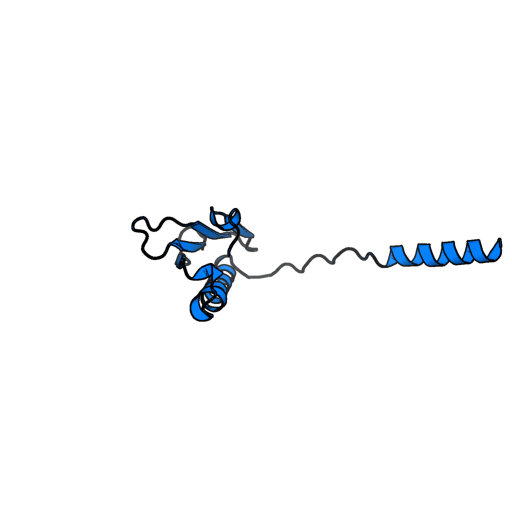319 1.00 84.31 96 PRO A CA 1
ATOM 716 C C . PRO A 1 96 ? 12.640 -2.612 -11.478 1.00 84.31 96 PRO A C 1
ATOM 718 O O . PRO A 1 96 ? 12.324 -3.763 -11.782 1.00 84.31 96 PRO A O 1
ATOM 721 N N . PRO A 1 97 ? 12.109 -1.972 -10.423 1.00 88.12 97 PRO A N 1
ATOM 722 C CA . PRO A 1 97 ? 11.198 -2.607 -9.487 1.00 88.12 97 PRO A CA 1
ATOM 723 C C . PRO A 1 97 ? 9.826 -2.813 -10.126 1.00 88.12 97 PRO A C 1
ATOM 725 O O . PRO A 1 97 ? 9.232 -1.878 -10.668 1.00 88.12 97 PRO A O 1
ATOM 728 N N . ARG A 1 98 ? 9.311 -4.037 -10.040 1.00 90.00 98 ARG A N 1
ATOM 729 C CA . ARG A 1 98 ? 7.932 -4.381 -10.393 1.00 90.00 98 ARG A CA 1
ATOM 730 C C . ARG A 1 98 ? 7.126 -4.584 -9.126 1.00 90.00 98 ARG A C 1
ATOM 732 O O . ARG A 1 98 ? 7.582 -5.301 -8.245 1.00 90.00 98 ARG A O 1
ATOM 739 N N . LEU A 1 99 ? 5.979 -3.916 -9.045 1.00 92.25 99 LEU A N 1
ATOM 740 C CA . LEU A 1 99 ? 5.062 -3.972 -7.911 1.00 92.25 99 LEU A CA 1
ATOM 741 C C . LEU A 1 99 ? 3.923 -4.938 -8.209 1.00 92.25 99 LEU A C 1
ATOM 743 O O . LEU A 1 99 ? 3.295 -4.825 -9.259 1.00 92.25 99 LEU A O 1
ATOM 747 N N . ASP A 1 100 ? 3.615 -5.784 -7.234 1.00 94.56 100 ASP A N 1
ATOM 748 C CA . ASP A 1 100 ? 2.428 -6.628 -7.225 1.00 94.56 100 ASP A CA 1
ATOM 749 C C . ASP A 1 100 ? 1.628 -6.363 -5.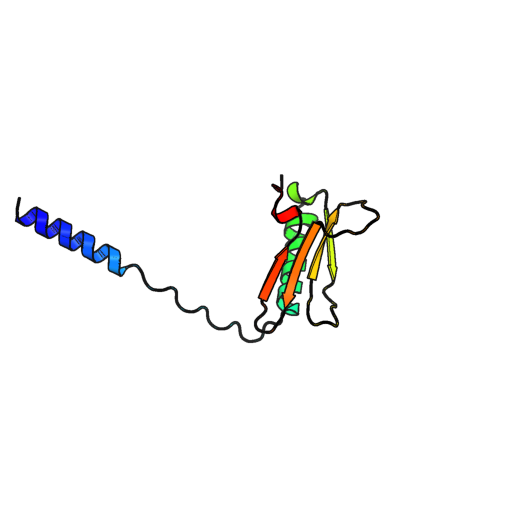949 1.00 94.56 100 ASP A C 1
ATOM 751 O O . ASP A 1 100 ? 2.196 -6.185 -4.866 1.00 94.56 100 ASP A O 1
ATOM 755 N N . ALA A 1 101 ? 0.303 -6.376 -6.073 1.00 95.12 101 ALA A N 1
ATOM 756 C CA . ALA A 1 101 ? -0.614 -6.313 -4.947 1.00 95.12 101 ALA A CA 1
ATOM 757 C C . ALA A 1 101 ? -1.673 -7.406 -5.086 1.00 95.12 101 ALA A C 1
ATOM 759 O O . ALA A 1 101 ? -2.227 -7.609 -6.166 1.00 95.12 101 ALA A O 1
ATOM 760 N N . PHE A 1 102 ? -1.948 -8.120 -3.999 1.00 94.88 102 PHE A N 1
ATOM 761 C CA . PHE A 1 102 ? -2.936 -9.195 -3.976 1.00 94.88 102 PHE A CA 1
ATOM 762 C C . PHE A 1 102 ? -3.494 -9.404 -2.569 1.00 94.88 102 PHE A C 1
ATOM 764 O O . PHE A 1 102 ? -2.873 -9.046 -1.569 1.00 94.88 102 PHE A O 1
ATOM 771 N N . GLY A 1 103 ? -4.674 -10.011 -2.488 1.00 93.19 103 GLY A N 1
ATOM 772 C CA . GLY A 1 103 ? -5.317 -10.375 -1.229 1.00 93.19 103 GLY A CA 1
ATOM 773 C C . GLY A 1 103 ? -6.827 -10.135 -1.257 1.00 93.19 103 GLY A C 1
ATOM 774 O O . GLY A 1 103 ? -7.318 -9.461 -2.164 1.00 93.19 103 GLY A O 1
ATOM 775 N N . PRO A 1 104 ? -7.567 -10.680 -0.276 1.00 91.88 104 PRO A N 1
ATOM 776 C CA . PRO A 1 104 ? -9.010 -10.482 -0.150 1.00 91.88 104 PRO A CA 1
ATOM 777 C C . PRO A 1 104 ? -9.445 -9.014 -0.205 1.00 91.88 104 PRO A C 1
ATOM 779 O O . PRO A 1 104 ? -10.423 -8.711 -0.876 1.00 91.88 104 PRO A O 1
ATOM 782 N N . LEU A 1 105 ? -8.672 -8.103 0.401 1.00 91.44 105 LEU A N 1
ATOM 783 C CA . LEU A 1 105 ? -9.021 -6.681 0.485 1.00 91.44 105 LEU A CA 1
ATOM 784 C C . LEU A 1 105 ? -9.121 -5.994 -0.889 1.00 91.44 105 LEU A C 1
ATOM 786 O O . LEU A 1 105 ? -9.799 -4.986 -1.009 1.00 91.44 105 LEU A O 1
ATOM 790 N N . LEU A 1 106 ? -8.462 -6.517 -1.930 1.00 90.62 106 LEU A N 1
ATOM 791 C CA . LEU A 1 106 ? -8.563 -5.948 -3.282 1.00 90.62 106 LEU A CA 1
ATOM 792 C C . LEU A 1 106 ? -9.862 -6.324 -4.007 1.00 90.62 106 LEU A C 1
ATOM 794 O O . LEU A 1 106 ? -10.153 -5.756 -5.054 1.00 90.62 106 LEU A O 1
ATOM 798 N N . ASN A 1 107 ? -10.610 -7.291 -3.473 1.00 84.81 107 ASN A N 1
ATOM 799 C CA . ASN A 1 107 ? -11.891 -7.744 -4.016 1.00 84.81 107 ASN A CA 1
ATOM 800 C C . ASN A 1 107 ? -13.075 -7.324 -3.130 1.00 84.81 107 ASN A C 1
ATOM 802 O O . ASN A 1 107 ? -14.208 -7.716 -3.398 1.00 84.81 107 ASN A O 1
ATOM 806 N N . GLU A 1 108 ? -12.805 -6.577 -2.061 1.00 76.38 108 GLU A N 1
ATOM 807 C CA . GLU A 1 108 ? -13.792 -6.060 -1.121 1.00 76.38 108 GLU A CA 1
ATOM 808 C C . GLU A 1 108 ? -13.842 -4.535 -1.277 1.00 76.38 108 GLU A C 1
ATOM 810 O O . GLU A 1 108 ? -12.804 -3.891 -1.438 1.00 76.38 108 GLU A O 1
ATOM 815 N N . ASP A 1 109 ? -15.036 -3.943 -1.225 1.00 69.19 109 ASP A N 1
ATOM 816 C CA . ASP A 1 109 ? -15.147 -2.488 -1.147 1.00 69.19 109 ASP A CA 1
ATOM 817 C C . ASP A 1 109 ? -14.576 -2.027 0.198 1.00 69.19 109 ASP A C 1
ATOM 819 O O . ASP A 1 109 ? -15.015 -2.457 1.270 1.00 69.19 109 ASP A O 1
ATOM 823 N N . VAL A 1 110 ? -13.569 -1.158 0.147 1.00 64.06 110 VAL A N 1
ATOM 824 C CA . VAL A 1 110 ? -13.009 -0.549 1.351 1.00 64.06 110 VAL A CA 1
ATOM 825 C C . VAL A 1 110 ? -13.933 0.609 1.746 1.00 64.06 110 VAL A C 1
ATOM 827 O O . VAL A 1 110 ? -14.014 1.600 1.024 1.00 64.06 110 VAL A O 1
ATOM 830 N N . ALA A 1 111 ? -14.689 0.416 2.831 1.00 55.31 111 ALA A N 1
ATOM 831 C CA . ALA A 1 111 ? -15.775 1.296 3.282 1.00 55.31 111 ALA A CA 1
ATOM 832 C C . ALA A 1 111 ? -15.317 2.659 3.823 1.00 55.31 111 ALA A C 1
ATOM 834 O O . ALA A 1 111 ? -14.282 2.703 4.527 1.00 55.31 111 ALA A O 1
#

Sequence (111 aa):
MRRLALSVILVAATGLAACKPEAPRPPVSGQSALDIMEKVAVAANTCWFKSGDAAFKAYQLSPELSSFSGRPRIFLVRKGSRDDRPVLVVQAEGKPPRLDAFGPLLNEDVA